Protein AF-A0A2V7FWE1-F1 (afdb_monomer_lite)

Structure (mmCIF, N/CA/C/O backbone):
data_AF-A0A2V7FWE1-F1
#
_entry.id   AF-A0A2V7FWE1-F1
#
loop_
_atom_site.group_PDB
_atom_site.id
_atom_site.type_symbol
_atom_site.label_atom_id
_atom_site.label_alt_id
_atom_site.label_comp_id
_atom_site.label_asym_id
_atom_site.label_entity_id
_atom_site.label_seq_id
_atom_site.pdbx_PDB_ins_code
_atom_site.Cartn_x
_atom_site.Cartn_y
_atom_site.Cartn_z
_atom_site.occupancy
_atom_site.B_iso_or_equiv
_atom_site.auth_seq_id
_atom_site.auth_comp_id
_atom_site.auth_asym_id
_atom_site.auth_atom_id
_atom_site.pdbx_PDB_model_num
ATOM 1 N N . MET A 1 1 ? 24.076 -9.772 -7.404 1.00 32.34 1 MET A N 1
ATOM 2 C CA . MET A 1 1 ? 23.243 -10.839 -7.993 1.00 32.34 1 MET A CA 1
ATOM 3 C C . MET A 1 1 ? 21.827 -10.577 -7.503 1.00 32.34 1 MET A C 1
ATOM 5 O O . MET A 1 1 ? 21.551 -10.809 -6.336 1.00 32.34 1 MET A O 1
ATOM 9 N N . LEU A 1 2 ? 21.019 -9.897 -8.321 1.00 41.19 2 LEU A N 1
ATOM 10 C CA . LEU A 1 2 ? 19.648 -9.503 -7.981 1.00 41.19 2 LEU A CA 1
ATOM 11 C C . LEU A 1 2 ? 18.755 -10.740 -8.104 1.00 41.19 2 LEU A C 1
ATOM 13 O O . LEU A 1 2 ? 18.673 -11.323 -9.184 1.00 41.19 2 LEU A O 1
ATOM 17 N N . LEU A 1 3 ? 18.141 -11.151 -6.996 1.00 45.78 3 LEU A N 1
ATOM 18 C CA . LEU A 1 3 ? 17.068 -12.140 -6.989 1.00 45.78 3 LEU A CA 1
ATOM 19 C C . LEU A 1 3 ? 15.880 -11.529 -7.736 1.00 45.78 3 LEU A C 1
ATOM 21 O O . LEU A 1 3 ? 15.183 -10.666 -7.212 1.00 45.78 3 LEU A O 1
ATOM 25 N N . VAL A 1 4 ? 15.709 -11.930 -8.993 1.00 54.56 4 VAL A N 1
ATOM 26 C CA . VAL A 1 4 ? 14.456 -11.733 -9.718 1.00 54.56 4 VAL A CA 1
ATOM 27 C C . VAL A 1 4 ? 13.466 -12.709 -9.095 1.00 54.56 4 VAL A C 1
ATOM 29 O O . VAL A 1 4 ? 13.637 -13.920 -9.217 1.00 54.56 4 VAL A O 1
ATOM 32 N N . ASP A 1 5 ? 12.491 -12.181 -8.363 1.00 47.34 5 ASP A N 1
ATOM 33 C CA . ASP A 1 5 ? 11.368 -12.961 -7.860 1.00 47.34 5 ASP A CA 1
ATOM 34 C C . ASP A 1 5 ? 10.454 -13.299 -9.048 1.00 47.34 5 ASP A C 1
ATOM 36 O O . ASP A 1 5 ? 9.880 -12.414 -9.682 1.00 47.34 5 ASP A O 1
ATOM 40 N N . PHE A 1 6 ? 10.407 -14.579 -9.421 1.00 54.56 6 PHE A N 1
ATOM 41 C CA . PHE A 1 6 ? 9.603 -15.086 -10.538 1.00 54.56 6 PHE A CA 1
ATOM 42 C C . PHE A 1 6 ? 8.173 -15.457 -10.110 1.00 54.56 6 PHE A C 1
ATOM 44 O O . PHE A 1 6 ? 7.422 -15.995 -10.924 1.00 54.56 6 PHE A O 1
ATOM 51 N N . ALA A 1 7 ? 7.803 -15.229 -8.844 1.00 57.09 7 ALA A N 1
ATOM 52 C CA . ALA A 1 7 ? 6.492 -15.601 -8.321 1.00 57.09 7 ALA A CA 1
ATOM 53 C C . ALA A 1 7 ? 5.362 -14.658 -8.775 1.00 57.09 7 ALA A C 1
ATOM 55 O O . ALA A 1 7 ? 4.215 -15.097 -8.859 1.00 57.09 7 ALA A O 1
ATOM 56 N N . ASP A 1 8 ? 5.675 -13.410 -9.137 1.00 55.25 8 ASP A N 1
ATOM 57 C CA . ASP A 1 8 ? 4.685 -12.467 -9.658 1.00 55.25 8 ASP A CA 1
ATOM 58 C C . ASP A 1 8 ? 4.621 -12.514 -11.193 1.00 55.25 8 ASP A C 1
ATOM 60 O O . ASP A 1 8 ? 5.650 -12.355 -11.864 1.00 55.25 8 ASP A O 1
ATOM 64 N N . PRO A 1 9 ? 3.427 -12.695 -11.796 1.00 65.75 9 PRO A N 1
ATOM 65 C CA . PRO A 1 9 ? 3.295 -12.620 -13.241 1.00 65.75 9 PRO A CA 1
ATOM 66 C C . PRO A 1 9 ? 3.765 -11.235 -13.708 1.00 65.75 9 PRO A C 1
ATOM 68 O O . PRO A 1 9 ? 3.303 -10.216 -13.179 1.00 65.75 9 PRO A O 1
ATOM 71 N N . PRO A 1 10 ? 4.685 -11.163 -14.690 1.00 68.50 10 PRO A N 1
ATOM 72 C CA . PRO A 1 10 ? 5.238 -9.895 -15.125 1.00 68.50 10 PRO A CA 1
ATOM 73 C C . PRO A 1 10 ? 4.099 -9.007 -15.606 1.00 68.50 10 PRO A C 1
ATOM 75 O O . PRO A 1 10 ? 3.319 -9.385 -16.484 1.00 68.50 10 PRO A O 1
ATOM 78 N N . SER A 1 11 ? 3.997 -7.813 -15.020 1.00 75.19 11 SER A N 1
ATOM 79 C CA . SER A 1 11 ? 2.980 -6.854 -15.439 1.00 75.19 11 SER A CA 1
ATOM 80 C C . SER A 1 11 ? 3.078 -6.617 -16.950 1.00 75.19 11 SER A C 1
ATOM 82 O O . SER A 1 11 ? 4.173 -6.568 -17.517 1.00 75.19 11 SER A O 1
ATOM 84 N N . LEU A 1 12 ? 1.939 -6.422 -17.617 1.00 73.00 12 LEU A N 1
ATOM 85 C CA . LEU A 1 12 ? 1.897 -6.133 -19.055 1.00 73.00 12 LEU A CA 1
ATOM 86 C C . LEU A 1 12 ? 2.844 -4.974 -19.434 1.00 73.00 12 LEU A C 1
ATOM 88 O O . LEU A 1 12 ? 3.515 -5.015 -20.463 1.00 73.00 12 LEU A O 1
ATOM 92 N N . ARG A 1 13 ? 2.970 -3.975 -18.549 1.00 71.88 13 ARG A N 1
ATOM 93 C CA . ARG A 1 13 ? 3.938 -2.872 -18.650 1.00 71.88 13 ARG A CA 1
ATOM 94 C C . ARG A 1 13 ? 5.386 -3.365 -18.695 1.00 71.88 13 ARG A C 1
ATOM 96 O O . ARG A 1 13 ? 6.151 -2.890 -19.532 1.00 71.88 13 ARG A O 1
ATOM 103 N N . ALA A 1 14 ? 5.766 -4.280 -17.804 1.00 79.62 14 ALA A N 1
ATOM 104 C CA . ALA A 1 14 ? 7.108 -4.852 -17.761 1.00 79.62 14 ALA A CA 1
ATOM 105 C C . ALA A 1 14 ? 7.419 -5.666 -19.023 1.00 79.62 14 ALA A C 1
ATOM 107 O O . ALA A 1 14 ? 8.536 -5.590 -19.520 1.00 79.62 14 ALA A O 1
ATOM 108 N N . VAL A 1 15 ? 6.432 -6.364 -19.593 1.00 82.81 15 VAL A N 1
ATOM 109 C CA . VAL A 1 15 ? 6.593 -7.110 -20.854 1.00 82.81 15 VAL A CA 1
ATOM 110 C C . VAL A 1 15 ? 6.777 -6.166 -22.045 1.00 82.81 15 VAL A C 1
ATOM 112 O O . VAL A 1 15 ? 7.732 -6.317 -22.806 1.00 82.81 15 VAL A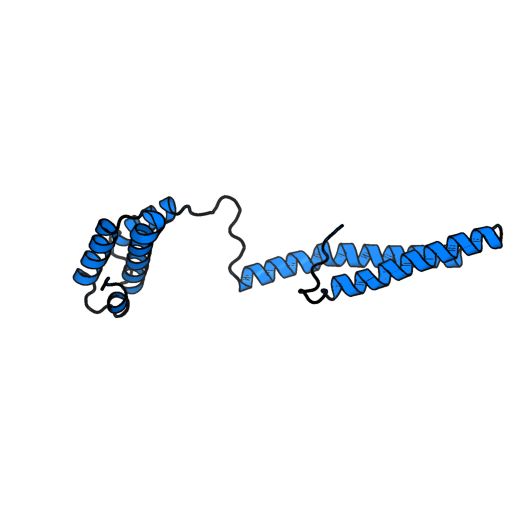 O 1
ATOM 115 N N . ILE A 1 16 ? 5.914 -5.152 -22.187 1.00 80.69 16 ILE A N 1
ATOM 116 C CA . ILE A 1 16 ? 6.003 -4.162 -23.278 1.00 80.69 16 ILE A CA 1
ATOM 117 C C . ILE A 1 16 ? 7.339 -3.412 -23.211 1.00 80.69 16 ILE A C 1
ATOM 119 O O . ILE A 1 16 ? 7.998 -3.223 -24.237 1.00 80.69 16 ILE A O 1
ATOM 123 N N . ARG A 1 17 ? 7.785 -3.045 -22.000 1.00 79.69 17 ARG A N 1
ATOM 124 C CA . ARG A 1 17 ? 9.127 -2.492 -21.805 1.00 79.69 17 ARG A CA 1
ATOM 125 C C . ARG A 1 17 ? 10.226 -3.543 -22.065 1.00 79.69 17 ARG A C 1
ATOM 127 O O . ARG A 1 17 ? 11.205 -3.273 -22.739 1.00 79.69 17 ARG A O 1
ATOM 134 N N . GLY A 1 18 ? 10.096 -4.788 -21.640 1.00 82.00 18 GLY A N 1
ATOM 135 C CA . GLY A 1 18 ? 11.101 -5.808 -21.970 1.00 82.00 18 GLY A CA 1
ATOM 136 C C . GLY A 1 18 ? 11.377 -5.889 -23.481 1.00 82.00 18 GLY A C 1
ATOM 137 O O . GLY A 1 18 ? 12.528 -5.841 -23.916 1.00 82.00 18 GLY A O 1
ATOM 138 N N . ILE A 1 19 ? 10.309 -5.892 -24.282 1.00 86.94 19 ILE A N 1
ATOM 139 C CA . ILE A 1 19 ? 10.381 -6.034 -25.740 1.00 86.94 19 ILE A CA 1
ATOM 140 C C . ILE A 1 19 ? 10.952 -4.784 -26.421 1.00 86.94 19 ILE A C 1
ATOM 142 O O . ILE A 1 19 ? 11.902 -4.906 -27.196 1.00 86.94 19 ILE A O 1
ATOM 146 N N . LEU A 1 20 ? 10.423 -3.581 -26.147 1.00 81.88 20 LEU A N 1
ATOM 147 C CA . LEU A 1 20 ? 10.951 -2.367 -26.791 1.00 81.88 20 LEU A CA 1
ATOM 148 C C . LEU A 1 20 ? 12.409 -2.093 -26.389 1.00 81.88 20 LEU A C 1
ATOM 150 O O . LEU A 1 20 ? 13.187 -1.610 -27.212 1.00 81.88 20 LEU A O 1
ATOM 154 N N . GLY A 1 21 ? 12.790 -2.401 -25.147 1.00 82.19 21 GLY A N 1
ATOM 155 C CA . GLY A 1 21 ? 14.148 -2.189 -24.655 1.00 82.19 21 GLY A CA 1
ATOM 156 C C . GLY A 1 21 ? 15.127 -3.104 -25.379 1.00 82.19 21 GLY A C 1
ATOM 157 O O . GLY A 1 21 ? 16.136 -2.637 -25.906 1.00 82.19 21 GLY A O 1
ATOM 158 N N . ALA A 1 22 ? 14.777 -4.388 -25.503 1.00 86.12 22 ALA A N 1
ATOM 159 C CA . ALA A 1 22 ? 15.555 -5.350 -26.276 1.00 86.12 22 ALA A CA 1
ATOM 160 C C . ALA A 1 22 ? 15.677 -4.936 -27.753 1.00 86.12 22 ALA A C 1
ATOM 162 O O . ALA A 1 22 ? 16.777 -4.939 -28.303 1.00 86.12 22 ALA A O 1
ATOM 163 N N . ALA A 1 23 ? 14.577 -4.508 -28.380 1.00 84.00 23 ALA A N 1
ATOM 164 C CA . ALA A 1 23 ? 14.586 -4.037 -29.764 1.00 84.00 23 ALA A CA 1
ATOM 165 C C . ALA A 1 23 ? 15.487 -2.804 -29.960 1.00 84.00 23 ALA A C 1
ATOM 167 O O . ALA A 1 23 ? 16.255 -2.748 -30.918 1.00 84.00 23 ALA A O 1
ATOM 168 N N . THR A 1 24 ? 15.450 -1.847 -29.029 1.00 82.75 24 THR A N 1
ATOM 169 C CA . THR A 1 24 ? 16.302 -0.646 -29.057 1.00 82.75 24 THR A CA 1
ATOM 170 C C . THR A 1 24 ? 17.786 -1.022 -28.976 1.00 82.75 24 THR A C 1
ATOM 172 O O . THR A 1 24 ? 18.589 -0.537 -29.770 1.00 82.75 24 THR A O 1
ATOM 175 N N . VAL A 1 25 ? 18.156 -1.946 -28.081 1.00 86.69 25 VAL A N 1
ATOM 176 C CA . VAL A 1 25 ? 19.540 -2.437 -27.951 1.00 86.69 25 VAL A CA 1
ATOM 177 C C . VAL A 1 25 ? 20.009 -3.137 -29.228 1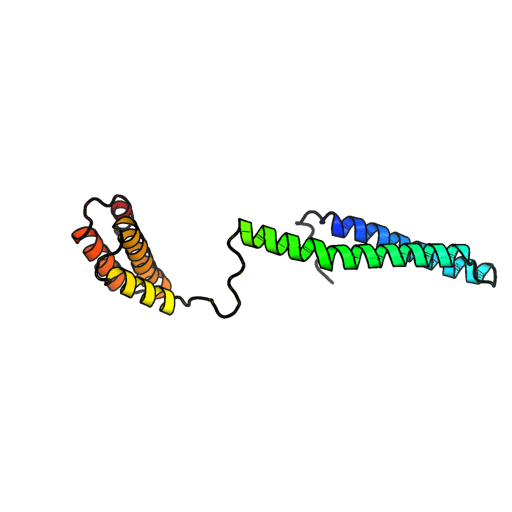.00 86.69 25 VAL A C 1
ATOM 179 O O . VAL A 1 25 ? 21.106 -2.857 -29.711 1.00 86.69 25 VAL A O 1
ATOM 182 N N . LEU A 1 26 ? 19.175 -4.006 -29.806 1.00 88.56 26 LEU A N 1
ATOM 183 C CA . LEU A 1 26 ? 19.502 -4.728 -31.039 1.00 88.56 26 LEU A CA 1
ATOM 184 C C . LEU A 1 26 ? 19.711 -3.780 -32.224 1.00 88.56 26 LEU A C 1
ATOM 186 O O . LEU A 1 26 ? 20.680 -3.931 -32.967 1.00 88.56 26 LEU A O 1
ATOM 190 N N . VAL A 1 27 ? 18.848 -2.774 -32.377 1.00 84.44 27 VAL A N 1
ATOM 191 C CA . VAL A 1 27 ? 18.990 -1.761 -33.433 1.00 84.44 27 VAL A CA 1
ATOM 192 C C . VAL A 1 27 ? 20.242 -0.907 -33.219 1.00 84.44 27 VAL A C 1
ATOM 194 O O . VAL A 1 27 ? 20.915 -0.564 -34.188 1.00 84.44 27 VAL A O 1
ATOM 197 N N . GLY A 1 28 ? 20.615 -0.609 -31.973 1.00 81.19 28 GLY A N 1
ATOM 198 C CA . GLY A 1 28 ? 21.862 0.107 -31.668 1.00 81.19 28 GLY A CA 1
ATOM 199 C C . GLY A 1 28 ? 23.102 -0.679 -32.009 1.00 81.19 28 GLY A C 1
ATOM 200 O O . GLY A 1 28 ? 24.025 -0.142 -32.617 1.00 81.19 28 GLY A O 1
ATOM 201 N N . LEU A 1 29 ? 23.091 -1.964 -31.677 1.00 87.62 29 LEU A N 1
ATOM 202 C CA . LEU A 1 29 ? 24.172 -2.863 -32.032 1.00 87.62 29 LEU A CA 1
ATOM 203 C C . LEU A 1 29 ? 24.319 -2.969 -33.557 1.00 87.62 29 LEU A C 1
ATOM 205 O O . LEU A 1 29 ? 25.428 -2.847 -34.072 1.00 87.62 29 LEU A O 1
ATOM 209 N N . ALA A 1 30 ? 23.205 -3.113 -34.281 1.00 83.38 30 ALA A N 1
ATOM 210 C CA . ALA A 1 30 ? 23.202 -3.138 -35.741 1.00 83.38 30 ALA A CA 1
ATOM 211 C C . ALA A 1 30 ? 23.728 -1.827 -36.346 1.00 83.38 30 ALA A C 1
ATOM 213 O O . ALA A 1 30 ? 24.558 -1.867 -37.249 1.00 83.38 30 ALA A O 1
ATOM 214 N N . LEU A 1 31 ? 23.312 -0.671 -35.817 1.00 84.62 31 LEU A N 1
ATOM 215 C CA . LEU A 1 31 ? 23.801 0.638 -36.257 1.00 84.62 31 LEU A CA 1
ATOM 216 C C . LEU A 1 31 ? 25.324 0.753 -36.112 1.00 84.62 31 LEU A C 1
ATOM 218 O O . LEU A 1 31 ? 25.983 1.225 -37.037 1.00 84.62 31 LEU A O 1
ATOM 222 N N . VAL A 1 32 ? 25.889 0.310 -34.984 1.00 85.44 32 VAL A N 1
ATOM 223 C CA . VAL A 1 32 ? 27.342 0.342 -34.749 1.00 85.44 32 VAL A CA 1
ATOM 224 C C . VAL A 1 32 ? 28.074 -0.567 -35.734 1.00 85.44 32 VAL A C 1
ATOM 226 O O . VAL A 1 32 ? 29.025 -0.123 -36.373 1.00 85.44 32 VAL A O 1
ATOM 229 N N . ILE A 1 33 ? 27.614 -1.811 -35.899 1.00 89.06 33 ILE A N 1
ATOM 230 C CA . ILE A 1 33 ? 28.243 -2.791 -36.797 1.00 89.06 33 ILE A CA 1
ATOM 231 C C . ILE A 1 33 ? 28.223 -2.293 -38.247 1.00 89.06 33 ILE A C 1
ATOM 233 O O . ILE A 1 33 ? 29.267 -2.257 -38.894 1.00 89.06 33 ILE A O 1
ATOM 237 N N . VAL A 1 34 ? 27.060 -1.850 -38.735 1.00 81.31 34 VAL A N 1
ATOM 238 C CA . VAL A 1 34 ? 26.894 -1.360 -40.112 1.00 81.31 34 VAL A CA 1
ATOM 239 C C . VAL A 1 34 ? 27.701 -0.084 -40.350 1.00 81.31 34 VAL A C 1
ATOM 241 O O . VAL A 1 34 ? 28.286 0.072 -41.416 1.00 81.31 34 VAL A O 1
ATOM 244 N N . SER A 1 35 ? 27.801 0.810 -39.361 1.00 77.88 35 SER A N 1
ATOM 245 C CA . SER A 1 35 ? 28.588 2.043 -39.513 1.00 77.88 35 SER A CA 1
ATOM 246 C C . SER A 1 35 ? 30.093 1.776 -39.601 1.00 77.88 35 SER A C 1
ATOM 248 O O . SER A 1 35 ? 30.799 2.492 -40.309 1.00 77.88 35 SER A O 1
ATOM 250 N N . ILE A 1 36 ? 30.590 0.755 -38.891 1.00 85.38 36 ILE A N 1
ATOM 251 C CA . ILE A 1 36 ? 31.996 0.333 -38.959 1.00 85.38 36 ILE A CA 1
ATOM 252 C C . ILE A 1 36 ? 32.290 -0.325 -40.313 1.00 85.38 36 ILE A C 1
ATOM 254 O O . ILE A 1 36 ? 33.305 -0.005 -40.925 1.00 85.38 36 ILE A O 1
ATOM 258 N N . ASP A 1 37 ? 31.402 -1.203 -40.785 1.00 86.38 37 ASP A N 1
ATOM 259 C CA . ASP A 1 37 ? 31.562 -1.926 -42.055 1.00 86.38 37 ASP A CA 1
ATOM 260 C C . ASP A 1 37 ? 31.462 -0.995 -43.275 1.00 86.38 37 ASP A C 1
ATOM 262 O O . ASP A 1 37 ? 32.296 -1.026 -44.177 1.00 86.38 37 ASP A O 1
ATOM 266 N N . ALA A 1 38 ? 30.477 -0.095 -43.277 1.00 80.81 38 ALA A N 1
ATOM 267 C CA . ALA A 1 38 ? 30.209 0.798 -44.399 1.00 80.81 38 ALA A CA 1
ATOM 268 C C . ALA A 1 38 ? 31.060 2.084 -44.389 1.00 80.81 38 ALA A C 1
ATOM 270 O O . ALA A 1 38 ? 31.043 2.842 -45.363 1.00 80.81 38 ALA A O 1
ATOM 271 N N . GLY A 1 39 ? 31.759 2.385 -43.287 1.00 81.56 39 GLY A N 1
ATOM 272 C CA . GLY A 1 39 ? 32.568 3.600 -43.118 1.00 81.56 39 GLY A CA 1
ATOM 273 C C . GLY A 1 39 ? 31.769 4.911 -43.079 1.00 81.56 39 GLY A C 1
ATOM 274 O O . GLY A 1 39 ? 32.351 5.994 -43.118 1.00 81.56 39 GLY A O 1
ATOM 275 N N . HIS A 1 40 ? 30.439 4.835 -43.015 1.00 77.38 40 HIS A N 1
ATOM 276 C CA . HIS A 1 40 ? 29.537 5.978 -42.917 1.00 77.38 40 HIS A CA 1
ATOM 277 C C . HIS A 1 40 ? 28.290 5.607 -42.111 1.00 77.38 40 HIS A C 1
ATOM 279 O O . HIS A 1 40 ? 27.947 4.437 -41.961 1.00 77.38 40 HIS A O 1
ATOM 285 N N . VAL A 1 41 ? 27.604 6.618 -41.582 1.00 81.50 41 VAL A N 1
ATOM 286 C CA . VAL A 1 41 ? 26.421 6.416 -40.740 1.00 81.50 41 VAL A CA 1
ATOM 287 C C . VAL A 1 41 ? 25.170 6.302 -41.606 1.00 81.50 41 VAL A C 1
ATOM 289 O O . VAL A 1 41 ? 24.801 7.245 -42.311 1.00 81.50 41 VAL A O 1
ATOM 292 N N . GLU A 1 42 ? 24.466 5.175 -41.505 1.00 82.44 42 GLU A N 1
ATOM 293 C CA . GLU A 1 42 ? 23.156 5.017 -42.134 1.00 82.44 42 GLU A CA 1
ATOM 294 C C . GLU A 1 42 ? 22.068 5.773 -41.361 1.00 82.44 42 GLU A C 1
ATOM 296 O O . GLU A 1 42 ? 21.555 5.329 -40.330 1.00 82.44 42 GLU A O 1
ATOM 301 N N . TRP A 1 43 ? 21.622 6.896 -41.922 1.00 84.69 43 TRP A N 1
ATOM 302 C CA . TRP A 1 43 ? 20.555 7.719 -41.342 1.00 84.69 43 TRP A CA 1
ATOM 303 C C . TRP A 1 43 ? 19.227 6.985 -41.124 1.00 84.69 43 TRP A C 1
ATOM 305 O O . TRP A 1 43 ? 18.465 7.354 -40.233 1.00 84.69 43 TRP A O 1
ATOM 315 N N . ARG A 1 44 ? 18.947 5.924 -41.890 1.00 84.94 44 ARG A N 1
ATOM 316 C CA . ARG A 1 44 ? 17.745 5.092 -41.709 1.00 84.94 44 ARG A CA 1
ATOM 317 C C . ARG A 1 44 ? 17.772 4.346 -40.376 1.00 84.94 44 ARG A C 1
ATOM 319 O O . ARG A 1 44 ? 16.762 4.320 -39.677 1.00 84.94 44 ARG A O 1
ATOM 326 N N . LEU A 1 45 ? 18.923 3.784 -40.010 1.00 76.06 45 LEU A N 1
ATOM 327 C CA . LEU A 1 45 ? 19.117 3.092 -38.736 1.00 76.06 45 LEU A CA 1
ATOM 328 C C . LEU A 1 45 ? 19.129 4.079 -37.565 1.00 76.06 45 LEU A C 1
ATOM 330 O O . LEU A 1 45 ? 18.565 3.785 -36.514 1.00 76.06 45 LEU A O 1
ATOM 334 N N . VAL A 1 46 ? 19.676 5.282 -37.767 1.00 82.19 46 VAL A N 1
ATOM 335 C CA . VAL A 1 46 ? 19.595 6.370 -36.779 1.00 82.19 46 VAL A CA 1
ATOM 336 C C . VAL A 1 46 ? 18.140 6.784 -36.535 1.00 82.19 46 VAL A C 1
ATOM 338 O O . VAL A 1 46 ? 17.709 6.866 -35.388 1.00 82.19 46 VAL A O 1
ATOM 341 N N . ALA A 1 47 ? 17.355 6.996 -37.593 1.00 89.19 47 ALA A N 1
ATOM 342 C CA . ALA A 1 47 ? 15.941 7.353 -37.476 1.00 89.19 47 ALA A CA 1
ATOM 343 C C . ALA A 1 47 ? 15.117 6.244 -36.803 1.00 89.19 47 ALA A C 1
ATOM 345 O O . ALA A 1 47 ? 14.261 6.527 -35.961 1.00 89.19 47 ALA A O 1
ATOM 346 N N . LEU A 1 48 ? 15.398 4.981 -37.137 1.00 82.69 48 LEU A N 1
ATOM 347 C CA . LEU A 1 48 ? 14.774 3.822 -36.506 1.00 82.69 48 LEU A CA 1
ATOM 348 C C . LEU A 1 48 ? 15.096 3.770 -35.007 1.00 82.69 48 LEU A C 1
ATOM 350 O O . LEU A 1 48 ? 14.181 3.664 -34.192 1.00 82.69 48 LEU A O 1
ATOM 354 N N . MET A 1 49 ? 16.372 3.918 -34.645 1.00 84.75 49 MET A N 1
ATOM 355 C CA . MET A 1 49 ? 16.821 3.982 -33.256 1.00 84.75 49 MET A CA 1
ATOM 356 C C . MET A 1 49 ? 16.120 5.107 -32.487 1.00 84.75 49 MET A C 1
ATOM 358 O O . MET A 1 49 ? 15.565 4.871 -31.417 1.00 84.75 49 MET A O 1
ATOM 362 N N . LEU A 1 50 ? 16.099 6.322 -33.041 1.00 87.88 50 LEU A N 1
ATOM 363 C CA . LEU A 1 50 ? 15.460 7.474 -32.402 1.00 87.88 50 LEU A CA 1
ATOM 364 C C . LEU A 1 50 ? 13.948 7.281 -32.237 1.00 87.88 50 LEU A C 1
ATOM 366 O O . LEU A 1 50 ? 13.388 7.697 -31.226 1.00 87.88 50 LEU A O 1
ATOM 370 N N . SER A 1 51 ? 13.290 6.614 -33.185 1.00 88.06 51 SER A N 1
ATOM 371 C CA . SER A 1 51 ? 11.858 6.304 -33.098 1.00 88.06 51 SER A CA 1
ATOM 372 C C . SER A 1 51 ? 11.564 5.284 -31.997 1.00 88.06 51 SER A C 1
ATOM 374 O O . SER A 1 51 ? 10.643 5.479 -31.205 1.00 88.06 51 SER A O 1
ATOM 376 N N . LEU A 1 52 ? 12.373 4.224 -31.906 1.00 83.38 52 LEU A N 1
ATOM 377 C CA . LEU A 1 52 ? 12.299 3.222 -30.838 1.00 83.38 52 LEU A CA 1
ATOM 378 C C . LEU A 1 52 ? 12.565 3.844 -29.465 1.00 83.38 52 LEU A C 1
ATOM 380 O O . LEU A 1 52 ? 11.805 3.614 -28.525 1.00 83.38 52 LEU A O 1
ATOM 384 N N . TRP A 1 53 ? 13.584 4.697 -29.373 1.00 82.50 53 TRP A N 1
ATOM 385 C CA . TRP A 1 53 ? 13.911 5.450 -28.167 1.00 82.50 53 TRP A CA 1
ATOM 386 C C . TRP A 1 53 ? 12.796 6.422 -27.753 1.00 82.50 53 TRP A C 1
ATOM 388 O O . TRP A 1 53 ? 12.453 6.532 -26.572 1.00 82.50 53 TRP A O 1
ATOM 398 N N . GLY A 1 54 ? 12.200 7.122 -28.720 1.00 88.06 54 GLY A N 1
ATOM 399 C CA . GLY A 1 54 ? 11.072 8.021 -28.492 1.00 88.06 54 GLY A CA 1
ATOM 400 C C . GLY A 1 54 ? 9.846 7.268 -27.987 1.00 88.06 54 GLY A C 1
ATOM 401 O O . GLY A 1 54 ? 9.273 7.649 -26.968 1.00 88.06 54 GLY A O 1
ATOM 402 N N . ALA A 1 55 ? 9.490 6.156 -28.635 1.00 83.62 55 ALA A N 1
ATOM 403 C CA . ALA A 1 55 ? 8.392 5.295 -28.205 1.00 83.62 55 ALA A CA 1
ATOM 404 C C . ALA A 1 55 ? 8.636 4.740 -26.792 1.00 83.62 55 ALA A C 1
ATOM 406 O O . ALA A 1 55 ? 7.761 4.834 -25.933 1.00 83.62 55 ALA A O 1
ATOM 407 N N . TRP A 1 56 ? 9.846 4.244 -26.520 1.00 79.38 56 TRP A N 1
ATOM 408 C CA . TRP A 1 56 ? 10.263 3.782 -25.196 1.00 79.38 56 TRP A CA 1
ATOM 409 C C . TRP A 1 56 ? 10.034 4.826 -24.102 1.00 79.38 56 TRP A C 1
ATOM 411 O O . TRP A 1 56 ? 9.415 4.546 -23.071 1.00 79.38 56 TRP A O 1
ATOM 421 N N . SER A 1 57 ? 10.527 6.039 -24.347 1.00 83.12 57 SER A N 1
ATOM 422 C CA . SER A 1 57 ? 10.471 7.146 -23.395 1.00 83.12 57 SER A CA 1
ATOM 423 C C . SER A 1 57 ? 9.039 7.650 -23.208 1.00 83.12 57 SER A C 1
ATOM 425 O O . SER A 1 57 ? 8.614 7.884 -22.079 1.00 83.12 57 SER A O 1
ATOM 427 N N . PHE A 1 58 ? 8.269 7.746 -24.297 1.00 83.19 58 PHE A N 1
ATOM 428 C CA . PHE A 1 58 ? 6.871 8.172 -24.286 1.00 83.19 58 PHE A CA 1
ATOM 429 C C . PHE A 1 58 ? 5.986 7.220 -23.481 1.00 83.19 58 PHE A C 1
ATOM 431 O O . PHE A 1 58 ? 5.295 7.658 -22.564 1.00 83.19 58 PHE A O 1
ATOM 438 N N . PHE A 1 59 ? 6.039 5.914 -23.762 1.00 76.62 59 PHE A N 1
ATOM 439 C CA . PHE A 1 59 ? 5.290 4.925 -22.982 1.00 76.62 59 PHE A CA 1
ATOM 440 C C . PHE A 1 59 ? 5.740 4.905 -21.521 1.00 76.62 59 PHE A C 1
ATOM 442 O O . PHE A 1 59 ? 4.938 4.636 -20.627 1.00 76.62 59 PHE A O 1
ATOM 449 N N . GLY A 1 60 ? 7.010 5.223 -21.265 1.00 74.75 60 GLY A N 1
ATOM 450 C CA . GLY A 1 60 ? 7.513 5.369 -19.916 1.00 74.75 60 GLY A CA 1
ATOM 451 C C . GLY A 1 60 ? 6.860 6.497 -19.137 1.00 74.75 60 GLY A C 1
ATOM 452 O O . GLY A 1 60 ? 6.241 6.245 -18.103 1.00 74.75 60 GLY A O 1
ATOM 453 N N . ALA A 1 61 ? 6.951 7.702 -19.686 1.00 76.81 61 ALA A N 1
ATOM 454 C CA . ALA A 1 61 ? 6.386 8.902 -19.095 1.00 76.81 61 ALA A CA 1
ATOM 455 C C . ALA A 1 61 ? 4.854 8.833 -18.992 1.00 76.81 61 ALA A C 1
ATOM 457 O O . ALA A 1 61 ? 4.289 9.22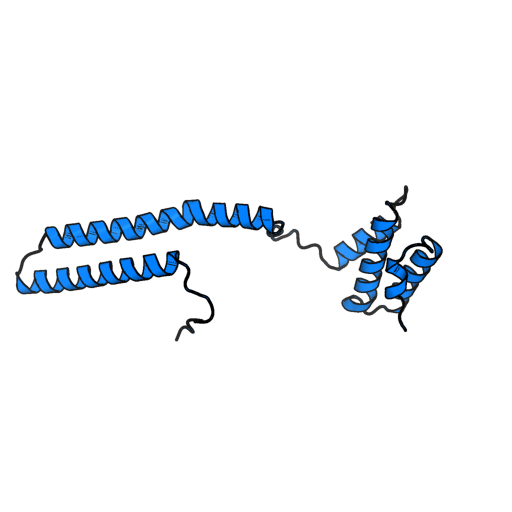9 -17.978 1.00 76.81 61 ALA A O 1
ATOM 458 N N . LEU A 1 62 ? 4.171 8.287 -20.004 1.00 77.31 62 LEU A N 1
ATOM 459 C CA . LEU A 1 62 ? 2.711 8.163 -20.022 1.00 77.31 62 LEU A CA 1
ATOM 460 C C . LEU A 1 62 ? 2.196 7.283 -18.874 1.00 77.31 62 LEU A C 1
ATOM 462 O O . LEU A 1 62 ? 1.228 7.633 -18.200 1.00 77.31 62 LEU A O 1
ATOM 466 N N . LEU A 1 63 ? 2.838 6.137 -18.638 1.00 68.31 63 LEU A N 1
ATOM 467 C CA . LEU A 1 63 ? 2.398 5.192 -17.611 1.00 68.31 63 LEU A CA 1
ATOM 468 C C . LEU A 1 63 ? 2.686 5.702 -16.192 1.00 68.31 63 LEU A C 1
ATOM 470 O O . LEU A 1 63 ? 1.849 5.521 -15.312 1.00 68.31 63 LEU A O 1
ATOM 474 N N . GLU A 1 64 ? 3.821 6.369 -15.982 1.00 71.06 64 GLU A N 1
ATOM 475 C CA . GLU A 1 64 ? 4.148 7.038 -14.711 1.00 71.06 64 GLU A CA 1
ATOM 476 C C . GLU A 1 64 ? 3.231 8.236 -14.441 1.00 71.06 64 GLU A C 1
ATOM 478 O O . GLU A 1 64 ? 2.735 8.407 -13.331 1.00 71.06 64 GLU A O 1
ATOM 483 N N . SER A 1 65 ? 2.942 9.043 -15.463 1.00 72.88 65 SER A N 1
ATOM 484 C CA . SER A 1 65 ? 2.161 10.270 -15.299 1.00 72.88 65 SER A CA 1
ATOM 485 C C . SER A 1 65 ? 0.654 10.044 -15.199 1.00 72.88 65 SER A C 1
ATOM 487 O O . SER A 1 65 ? -0.027 10.886 -14.620 1.00 72.88 65 SER A O 1
ATOM 489 N N . VAL A 1 66 ? 0.108 8.988 -15.808 1.00 69.50 66 VAL A N 1
ATOM 490 C CA . VAL A 1 66 ? -1.351 8.816 -15.943 1.00 69.50 66 VAL A CA 1
ATOM 491 C C . VAL A 1 66 ? -1.838 7.567 -15.223 1.00 69.50 66 VAL A C 1
ATOM 493 O O . VAL A 1 66 ? -2.760 7.638 -14.414 1.00 69.50 66 VAL A O 1
ATOM 496 N N . VAL A 1 67 ? -1.219 6.416 -15.487 1.00 68.44 67 VAL A N 1
ATOM 497 C CA . VAL A 1 67 ? -1.722 5.125 -14.993 1.00 68.44 67 VAL A CA 1
ATOM 498 C C . VAL A 1 67 ? -1.407 4.923 -13.519 1.00 68.44 67 VAL A C 1
ATOM 500 O O . VAL A 1 67 ? -2.245 4.420 -12.780 1.00 68.44 67 VAL A O 1
ATOM 503 N N . GLU A 1 68 ? -0.234 5.344 -13.065 1.00 67.81 68 GLU A N 1
ATOM 504 C CA . GLU A 1 68 ? 0.149 5.232 -11.661 1.00 67.81 68 GLU A CA 1
ATOM 505 C C . GLU A 1 68 ? -0.708 6.094 -10.710 1.00 67.81 68 GLU A C 1
ATOM 507 O O . GLU A 1 68 ? -1.184 5.556 -9.706 1.00 67.81 68 GLU A O 1
ATOM 512 N N . PRO A 1 69 ? -0.994 7.381 -11.001 1.00 67.56 69 PRO A N 1
ATOM 513 C CA . PRO A 1 69 ? -1.910 8.161 -10.173 1.00 67.56 69 PRO A CA 1
ATOM 514 C C . PRO A 1 69 ? -3.355 7.657 -10.251 1.00 67.56 69 PRO A C 1
ATOM 516 O O . PRO A 1 69 ? -4.027 7.635 -9.224 1.00 67.56 69 PRO A O 1
ATOM 519 N N . LEU A 1 70 ? -3.831 7.184 -11.410 1.00 69.19 70 LEU A N 1
ATOM 520 C CA . LEU A 1 70 ? -5.158 6.560 -11.519 1.00 69.19 70 LEU A CA 1
ATOM 521 C C . LEU A 1 70 ? -5.246 5.245 -10.738 1.00 69.19 70 LEU A C 1
ATOM 523 O O . LEU A 1 70 ? -6.237 5.009 -10.054 1.00 69.19 70 LEU A O 1
ATOM 527 N N . GLY A 1 71 ? -4.206 4.415 -10.796 1.00 63.28 71 GLY A N 1
ATOM 528 C CA . GLY A 1 71 ? -4.106 3.176 -10.028 1.00 63.28 71 GLY A CA 1
ATOM 529 C C . GLY A 1 71 ? -4.064 3.438 -8.526 1.00 63.28 71 GLY A C 1
ATOM 530 O O . GLY A 1 71 ? -4.751 2.756 -7.773 1.00 63.28 71 GLY A O 1
ATOM 531 N N . ARG A 1 72 ? -3.343 4.478 -8.089 1.00 68.25 72 ARG A N 1
ATOM 532 C CA . ARG A 1 72 ? -3.364 4.934 -6.694 1.00 68.25 72 ARG A CA 1
ATOM 533 C C . ARG A 1 72 ? -4.726 5.487 -6.285 1.00 68.25 72 ARG A C 1
ATOM 535 O O . ARG A 1 72 ? -5.182 5.175 -5.197 1.00 68.25 72 ARG A O 1
ATOM 542 N N . LEU A 1 73 ? -5.398 6.262 -7.133 1.00 68.94 73 LEU A N 1
ATOM 543 C CA . LEU A 1 73 ? -6.731 6.801 -6.839 1.00 68.94 73 LEU A CA 1
ATOM 544 C C . LEU A 1 73 ? -7.789 5.698 -6.733 1.00 68.94 73 LEU A C 1
ATOM 546 O O . LEU A 1 73 ? -8.546 5.674 -5.767 1.00 68.94 73 LEU A O 1
ATOM 550 N N . LEU A 1 74 ? -7.819 4.771 -7.692 1.00 69.19 74 LEU A N 1
ATOM 551 C CA . LEU A 1 74 ? -8.737 3.630 -7.689 1.00 69.19 74 LEU A CA 1
ATOM 552 C C . LEU A 1 74 ? -8.418 2.662 -6.550 1.00 69.19 74 LEU A C 1
ATOM 554 O O . LEU A 1 74 ? -9.331 2.222 -5.858 1.00 69.19 74 LEU A O 1
ATOM 558 N N . GLY A 1 75 ? -7.134 2.382 -6.314 1.00 65.31 75 GLY A N 1
ATOM 559 C CA . GLY A 1 75 ? -6.672 1.593 -5.176 1.00 65.31 75 GLY A CA 1
ATOM 560 C C . GLY A 1 75 ? -7.122 2.218 -3.860 1.00 65.31 75 GLY A C 1
ATOM 561 O O . GLY A 1 75 ? -7.824 1.577 -3.092 1.00 65.31 75 GLY A O 1
ATOM 562 N N . ASN A 1 76 ? -6.849 3.506 -3.652 1.00 67.88 76 ASN A N 1
ATOM 563 C CA . ASN A 1 76 ? -7.255 4.222 -2.446 1.00 67.88 76 ASN A CA 1
ATOM 564 C C . ASN A 1 76 ? -8.781 4.279 -2.269 1.00 67.88 76 ASN A C 1
ATOM 566 O O . ASN A 1 76 ? -9.268 4.172 -1.149 1.00 67.88 76 ASN A O 1
ATOM 570 N N . ALA A 1 77 ? -9.547 4.408 -3.352 1.00 69.25 77 ALA A N 1
ATOM 571 C CA . ALA A 1 77 ? -11.005 4.396 -3.286 1.00 69.25 77 ALA A CA 1
ATOM 572 C C . ALA A 1 77 ? -11.576 3.007 -2.939 1.00 69.25 77 ALA A C 1
ATOM 574 O O . ALA A 1 77 ? -12.597 2.921 -2.262 1.00 69.25 77 ALA A O 1
ATOM 575 N N . LEU A 1 78 ? -10.925 1.927 -3.385 1.00 67.94 78 LEU A N 1
ATOM 576 C CA . LEU A 1 78 ? -11.376 0.547 -3.174 1.00 67.94 78 LEU A CA 1
ATOM 577 C C . LEU A 1 78 ? -10.883 -0.058 -1.853 1.00 67.94 78 LEU A C 1
ATOM 579 O O . LEU A 1 78 ? -11.580 -0.885 -1.273 1.00 67.94 78 LEU A O 1
ATOM 583 N N . THR A 1 79 ? -9.704 0.339 -1.368 1.00 68.06 79 THR A N 1
ATOM 584 C CA . THR A 1 79 ? -9.076 -0.222 -0.158 1.00 68.06 79 THR A CA 1
ATOM 585 C C . THR A 1 79 ? -9.007 0.756 1.015 1.00 68.06 79 THR A C 1
ATOM 587 O O . THR A 1 79 ? -8.379 0.447 2.022 1.00 68.06 79 THR A O 1
ATOM 590 N N . GLY A 1 80 ? -9.639 1.930 0.910 1.00 59.62 80 GLY A N 1
ATOM 591 C CA . GLY A 1 80 ? -9.705 2.919 1.996 1.00 59.62 80 GLY A CA 1
ATOM 592 C C . GLY A 1 80 ? -8.509 3.874 2.099 1.00 59.62 80 GLY A C 1
ATOM 593 O O . GLY A 1 80 ? -8.464 4.679 3.022 1.00 59.62 80 GLY A O 1
ATOM 594 N N . GLY A 1 81 ? -7.586 3.843 1.135 1.00 56.19 81 GLY A N 1
ATOM 595 C CA . GLY A 1 81 ? -6.444 4.753 1.057 1.00 56.19 81 GLY A CA 1
ATOM 596 C C . GLY A 1 81 ? -5.303 4.405 2.009 1.00 56.19 81 GLY A C 1
ATOM 597 O O . GLY A 1 81 ? -5.500 3.834 3.077 1.00 56.19 81 GLY A O 1
ATOM 598 N N . VAL A 1 82 ? -4.078 4.755 1.614 1.00 56.00 82 VAL A N 1
ATOM 599 C CA . VAL A 1 82 ? -2.932 4.734 2.530 1.00 56.00 82 VAL A CA 1
ATOM 600 C C . VAL A 1 82 ? -3.114 5.893 3.511 1.00 56.00 82 VAL A C 1
ATOM 602 O O . VAL A 1 82 ? -3.226 7.045 3.083 1.00 56.00 82 VAL A O 1
ATOM 605 N N . MET A 1 83 ? -3.184 5.596 4.811 1.00 46.19 83 MET A N 1
ATOM 606 C CA . MET A 1 83 ? -3.228 6.626 5.851 1.00 46.19 83 MET A CA 1
ATOM 607 C C . MET A 1 83 ? -1.984 7.522 5.691 1.00 46.19 83 MET A C 1
ATOM 609 O O . MET A 1 83 ? -0.893 6.973 5.541 1.00 46.19 83 MET A O 1
ATOM 613 N N . PRO A 1 84 ? -2.103 8.865 5.683 1.00 50.44 84 PRO A N 1
ATOM 614 C CA . PRO A 1 84 ? -0.948 9.745 5.527 1.00 50.44 84 PRO A CA 1
ATOM 615 C C . PRO A 1 84 ? 0.116 9.421 6.580 1.00 50.44 84 PRO A C 1
ATOM 617 O O . PRO A 1 84 ? -0.224 9.309 7.761 1.00 50.44 84 PRO A O 1
ATOM 620 N N . ASP A 1 85 ? 1.382 9.297 6.177 1.00 47.56 85 ASP A N 1
ATOM 621 C CA . ASP A 1 85 ? 2.493 9.111 7.115 1.00 47.56 85 ASP A CA 1
ATOM 622 C C . ASP A 1 85 ? 2.484 10.262 8.136 1.00 47.56 85 ASP A C 1
ATOM 624 O O . ASP A 1 85 ? 2.592 11.436 7.780 1.00 47.56 85 ASP A O 1
ATOM 628 N N . GLY A 1 86 ? 2.259 9.919 9.408 1.00 49.34 86 GLY A N 1
ATOM 629 C CA . GLY A 1 86 ? 1.995 10.863 10.505 1.00 49.34 86 GLY A CA 1
ATOM 630 C C . GLY A 1 86 ? 0.585 10.776 11.108 1.00 49.34 86 GLY A C 1
ATOM 631 O O . GLY A 1 86 ? 0.346 11.351 12.163 1.00 49.34 86 GLY A O 1
ATOM 632 N N . SER A 1 87 ? -0.327 10.023 10.487 1.00 54.09 87 SER A N 1
ATOM 633 C CA . SER A 1 87 ? -1.678 9.720 11.002 1.00 54.09 87 SER A CA 1
ATOM 634 C C . SER A 1 87 ? -1.793 8.299 11.563 1.00 54.09 87 SER A C 1
ATOM 636 O O . SER A 1 87 ? -2.901 7.786 11.724 1.00 54.09 87 SER A O 1
ATOM 638 N N . ALA A 1 88 ? -0.662 7.629 11.805 1.00 56.34 88 ALA A N 1
ATOM 639 C CA . ALA A 1 88 ? -0.648 6.328 12.454 1.00 56.34 88 ALA A CA 1
ATOM 640 C C . ALA A 1 88 ? -1.109 6.519 13.903 1.00 56.34 88 ALA A C 1
ATOM 642 O O . ALA A 1 88 ? -0.331 6.935 14.757 1.00 56.34 88 ALA A O 1
ATOM 643 N N . ILE A 1 89 ? -2.396 6.269 14.144 1.00 64.69 89 ILE A N 1
ATOM 644 C CA . ILE A 1 89 ? -2.973 6.202 15.485 1.00 64.69 89 ILE A CA 1
ATOM 645 C C . ILE A 1 89 ? -2.157 5.155 16.239 1.00 64.69 89 ILE A C 1
ATOM 647 O O . ILE A 1 89 ? -2.121 3.988 15.840 1.00 64.69 89 ILE A O 1
ATOM 651 N N . THR A 1 90 ? -1.439 5.580 17.276 1.00 83.19 90 THR A N 1
ATOM 652 C CA . THR A 1 90 ? -0.701 4.637 18.113 1.00 83.19 90 THR A CA 1
ATOM 653 C C . THR A 1 90 ? -1.695 3.772 18.890 1.00 83.19 90 THR A C 1
ATOM 655 O O . THR A 1 90 ? -2.851 4.150 19.078 1.00 83.19 90 THR A O 1
ATOM 658 N N . ILE A 1 91 ? -1.266 2.602 19.370 1.00 83.00 91 ILE A N 1
ATOM 659 C CA . ILE A 1 91 ? -2.124 1.755 20.216 1.00 83.00 91 ILE A CA 1
ATOM 660 C C . ILE A 1 91 ? -2.593 2.519 21.468 1.00 83.00 91 ILE A C 1
ATOM 662 O O . ILE A 1 91 ? -3.718 2.318 21.930 1.00 83.00 91 ILE A O 1
ATOM 666 N N . ASP A 1 92 ? -1.781 3.446 21.977 1.00 83.75 92 ASP A N 1
ATOM 667 C CA . ASP A 1 92 ? -2.137 4.302 23.110 1.00 83.75 92 ASP A CA 1
ATOM 668 C C . ASP A 1 92 ? -3.215 5.331 22.732 1.00 83.75 92 ASP A C 1
ATOM 670 O O . ASP A 1 92 ? -4.186 5.507 23.473 1.00 83.75 92 ASP A O 1
ATOM 674 N N . ASP A 1 93 ? -3.113 5.943 21.546 1.00 85.88 93 ASP A N 1
ATOM 675 C CA . ASP A 1 93 ? -4.142 6.850 21.019 1.00 85.88 93 ASP A CA 1
ATOM 676 C C . ASP A 1 93 ? -5.467 6.114 20.760 1.00 85.88 93 ASP A C 1
ATOM 678 O O . ASP A 1 93 ? -6.541 6.630 21.084 1.00 85.88 93 ASP A O 1
ATOM 682 N N . GLU A 1 94 ? -5.405 4.891 20.216 1.00 87.44 94 GLU A N 1
ATOM 683 C CA . GLU A 1 94 ? -6.575 4.028 20.010 1.00 87.44 94 GLU A CA 1
ATOM 684 C C . GLU A 1 94 ? -7.230 3.688 21.357 1.00 87.44 94 GLU A C 1
ATOM 686 O O . GLU A 1 94 ? -8.445 3.827 21.509 1.00 87.44 94 GLU A O 1
ATOM 691 N N . THR A 1 95 ? -6.428 3.326 22.363 1.00 90.50 95 THR A N 1
ATOM 692 C CA . THR A 1 95 ? -6.903 3.027 23.724 1.00 90.50 95 THR A CA 1
ATOM 693 C C . THR A 1 95 ? -7.638 4.228 24.323 1.00 90.50 95 THR A C 1
ATOM 695 O O . THR A 1 95 ? -8.788 4.097 24.745 1.00 90.50 95 THR A O 1
ATOM 698 N N . ALA A 1 96 ? -7.018 5.412 24.311 1.00 91.12 96 ALA A N 1
ATOM 699 C CA . ALA A 1 96 ? -7.603 6.626 24.880 1.00 91.12 96 ALA A CA 1
ATOM 700 C C . ALA A 1 96 ? -8.885 7.059 24.147 1.00 91.12 96 ALA A C 1
ATOM 702 O O . ALA A 1 96 ? -9.844 7.533 24.765 1.00 91.12 96 ALA A O 1
ATOM 703 N N . MET A 1 97 ? -8.929 6.882 22.823 1.00 89.00 97 MET A N 1
ATOM 704 C CA . MET A 1 97 ? -10.124 7.154 22.028 1.00 89.00 97 MET A CA 1
ATOM 705 C C . MET A 1 97 ? -11.276 6.211 22.399 1.00 89.00 97 MET A C 1
ATOM 707 O O . MET A 1 97 ? -12.416 6.662 22.527 1.00 89.00 97 MET A O 1
ATOM 711 N N . LEU A 1 98 ? -10.995 4.917 22.573 1.00 90.38 98 LEU A N 1
ATOM 712 C CA . LEU A 1 98 ? -12.001 3.913 22.923 1.00 90.38 98 LEU A CA 1
ATOM 713 C C . LEU A 1 98 ? -12.526 4.098 24.350 1.00 90.38 98 LEU A C 1
ATOM 715 O O . LEU A 1 98 ? -13.738 4.036 24.549 1.00 90.38 98 LEU A O 1
ATOM 719 N N . GLU A 1 99 ? -11.654 4.397 25.318 1.00 91.69 99 GLU A N 1
ATOM 720 C CA . GLU A 1 99 ? -12.056 4.764 26.684 1.00 91.69 99 GLU A CA 1
ATOM 721 C C . GLU A 1 99 ? -13.012 5.969 26.656 1.00 91.69 99 GLU A C 1
ATOM 723 O O . GLU A 1 99 ? -14.134 5.891 27.160 1.00 91.69 99 GLU A O 1
ATOM 728 N N . ARG A 1 100 ? -12.633 7.047 25.952 1.00 90.19 100 ARG A N 1
ATOM 729 C CA . ARG A 1 100 ? -13.476 8.246 25.814 1.00 90.19 100 ARG A CA 1
ATOM 730 C C . ARG A 1 100 ? -14.817 7.953 25.140 1.00 90.19 100 ARG A C 1
ATOM 732 O O . ARG A 1 100 ? -15.820 8.558 25.501 1.00 90.19 100 ARG A O 1
ATOM 739 N N . LEU A 1 101 ? -14.844 7.062 24.149 1.00 89.88 101 LEU A N 1
ATOM 740 C CA . LEU A 1 101 ? -16.073 6.682 23.453 1.00 89.88 101 LEU A CA 1
ATOM 741 C C . LEU A 1 101 ? -17.030 5.903 24.367 1.00 89.88 101 LEU A C 1
ATOM 743 O O . LEU A 1 101 ? -18.240 6.097 24.273 1.00 89.88 101 LEU A O 1
ATOM 747 N N . LEU A 1 102 ? -16.508 5.032 25.233 1.00 88.81 102 LEU A N 1
ATOM 748 C CA . LEU A 1 102 ? -17.315 4.264 26.187 1.00 88.81 102 LEU A CA 1
ATOM 749 C C . LEU A 1 102 ? -17.848 5.117 27.341 1.00 88.81 102 LEU A C 1
ATOM 751 O O . LEU A 1 102 ? -18.927 4.820 27.856 1.00 88.81 102 LEU A O 1
ATOM 755 N N . ASP A 1 103 ? -17.110 6.160 27.716 1.00 90.38 103 ASP A N 1
ATOM 756 C CA . ASP A 1 103 ? -17.478 7.097 28.780 1.00 90.38 103 ASP A CA 1
ATOM 757 C C . ASP A 1 103 ? -18.267 8.323 28.268 1.00 90.38 103 ASP A C 1
ATOM 759 O O . ASP A 1 103 ? -18.607 9.211 29.049 1.00 90.38 103 ASP A O 1
ATOM 763 N N . ALA A 1 104 ? -18.569 8.393 26.966 1.00 88.38 104 ALA A N 1
ATOM 764 C CA . ALA A 1 104 ? -19.308 9.505 26.371 1.00 88.38 104 ALA A CA 1
ATOM 765 C C . ALA A 1 104 ? -20.765 9.585 26.869 1.00 88.38 104 ALA A C 1
ATOM 767 O O . ALA A 1 104 ? -21.449 8.568 26.999 1.00 88.38 104 ALA A O 1
ATOM 768 N N . ASP A 1 105 ? -21.250 10.815 27.070 1.00 81.00 105 ASP A N 1
ATOM 769 C CA . ASP A 1 105 ? -22.639 11.135 27.419 1.00 81.00 105 ASP A CA 1
ATOM 770 C C . ASP A 1 105 ? -23.193 12.187 26.427 1.00 81.00 105 ASP A C 1
ATOM 772 O O . ASP A 1 105 ? -22.623 13.280 26.333 1.00 81.00 105 ASP A O 1
ATOM 776 N N . PRO A 1 106 ? -24.248 11.891 25.635 1.00 81.44 106 PRO A N 1
ATOM 777 C CA . PRO A 1 106 ? -25.043 10.663 25.643 1.00 81.44 106 PRO A CA 1
ATOM 778 C C . PRO A 1 106 ? -24.261 9.437 25.145 1.00 81.44 106 PRO A C 1
ATOM 780 O O . PRO A 1 106 ? -23.371 9.573 24.297 1.00 81.44 106 PRO A O 1
ATOM 783 N N . PRO A 1 107 ? -24.607 8.230 25.633 1.00 81.06 107 PRO A N 1
ATOM 784 C CA . PRO A 1 107 ? -23.918 7.010 25.246 1.00 81.06 107 PRO A CA 1
ATOM 785 C C . PRO A 1 107 ? -24.037 6.762 23.734 1.00 81.06 107 PRO A C 1
ATOM 787 O O . PRO A 1 107 ? -25.090 7.026 23.140 1.00 81.06 107 PRO A O 1
ATOM 790 N N . PRO A 1 108 ? -22.982 6.230 23.086 1.00 85.31 108 PRO A N 1
ATOM 791 C CA . PRO A 1 108 ? -23.048 5.877 21.675 1.00 85.31 108 PRO A CA 1
ATOM 792 C C . PRO A 1 108 ? -24.059 4.740 21.442 1.00 85.31 108 PRO A C 1
ATOM 794 O O . PRO A 1 108 ? -24.397 4.007 22.375 1.00 85.31 108 PRO A O 1
ATOM 797 N N . PRO A 1 109 ? -24.514 4.532 20.190 1.00 87.25 109 PRO A N 1
ATOM 798 C CA . PRO A 1 109 ? -25.396 3.417 19.856 1.00 87.25 109 PRO A CA 1
ATOM 799 C C . PRO A 1 109 ? -24.837 2.085 20.370 1.00 87.25 109 PRO A C 1
ATOM 801 O O . PRO A 1 109 ? -23.640 1.829 20.217 1.00 87.25 109 PRO A O 1
ATOM 804 N N . GLN A 1 110 ? -25.700 1.230 20.930 1.00 84.06 110 GLN A N 1
ATOM 805 C CA . GLN A 1 110 ? -25.325 -0.022 21.607 1.00 84.06 110 GLN A CA 1
ATOM 806 C C . GLN A 1 110 ? -24.271 -0.828 20.841 1.00 84.06 110 GLN A C 1
ATOM 808 O O . GLN A 1 110 ? -23.235 -1.172 21.397 1.00 84.06 110 GLN A O 1
ATOM 813 N N . HIS A 1 111 ? -24.499 -1.079 19.551 1.00 84.19 111 HIS A N 1
ATOM 814 C CA . HIS A 1 111 ? -23.580 -1.864 18.728 1.00 84.19 111 HIS A CA 1
ATOM 815 C C . HIS A 1 111 ? -22.172 -1.242 18.656 1.00 84.19 111 HIS A C 1
ATOM 817 O O . HIS A 1 111 ? -21.168 -1.939 18.783 1.00 84.19 111 HIS A O 1
ATOM 823 N N . ARG A 1 112 ? -22.082 0.092 18.548 1.00 86.44 112 ARG A N 1
ATOM 824 C CA . ARG A 1 112 ? -20.802 0.814 18.556 1.00 86.44 112 ARG A CA 1
ATOM 825 C C . ARG A 1 112 ? -20.123 0.736 19.924 1.00 86.44 112 ARG A C 1
ATOM 827 O O . ARG A 1 112 ? -18.911 0.562 19.972 1.00 86.44 112 ARG A O 1
ATOM 834 N N . ALA A 1 113 ? -20.886 0.843 21.012 1.00 87.62 113 ALA A N 1
ATOM 835 C CA . ALA A 1 113 ? -20.364 0.706 22.371 1.00 87.62 113 ALA A CA 1
ATOM 836 C C . ALA A 1 113 ? -19.801 -0.704 22.624 1.00 87.62 113 ALA A C 1
ATOM 838 O O . ALA A 1 113 ? -18.710 -0.850 23.169 1.00 87.62 113 ALA A O 1
ATOM 839 N N . VAL A 1 114 ? -20.519 -1.741 22.186 1.00 86.88 114 VAL A N 1
ATOM 840 C CA . VAL A 1 114 ? -20.116 -3.143 22.351 1.00 86.88 114 VAL A CA 1
ATOM 841 C C . VAL A 1 114 ? -18.839 -3.440 21.565 1.00 86.88 114 VAL A C 1
ATOM 843 O O . VAL A 1 114 ? -17.875 -3.921 22.154 1.00 86.88 114 VAL A O 1
ATOM 846 N N . LEU A 1 115 ? -18.776 -3.092 20.275 1.00 90.06 115 LEU A N 1
ATOM 847 C CA . LEU A 1 115 ? -17.573 -3.318 19.462 1.00 90.06 115 LEU A CA 1
ATOM 848 C C . LEU A 1 115 ? -16.355 -2.553 19.993 1.00 90.06 115 LEU A C 1
ATOM 850 O O . LEU A 1 115 ? -15.270 -3.125 20.097 1.00 90.06 115 LEU A O 1
ATOM 854 N N . ALA A 1 116 ? -16.537 -1.283 20.371 1.00 89.69 116 ALA A N 1
ATOM 855 C CA . ALA A 1 116 ? -15.469 -0.471 20.949 1.00 89.69 116 ALA A CA 1
ATOM 856 C C . ALA A 1 116 ? -14.938 -1.078 22.253 1.00 89.69 116 ALA A C 1
ATOM 858 O O . ALA A 1 116 ? -13.730 -1.145 22.469 1.00 89.69 116 ALA A O 1
ATOM 859 N N . GLY A 1 117 ? -15.839 -1.569 23.100 1.00 89.56 117 GLY A N 1
ATOM 860 C CA . GLY A 1 117 ? -15.482 -2.211 24.353 1.00 89.56 117 GLY A CA 1
ATOM 861 C C . GLY A 1 117 ? -14.776 -3.556 24.182 1.00 89.56 117 GLY A C 1
ATOM 862 O O . GLY A 1 117 ? -13.815 -3.830 24.899 1.00 89.56 117 GLY A O 1
ATOM 863 N N . ILE A 1 118 ? -15.180 -4.363 23.197 1.00 90.56 118 ILE A N 1
ATOM 864 C CA . ILE A 1 118 ? -14.482 -5.609 22.847 1.00 90.56 118 ILE A CA 1
ATOM 865 C C . ILE A 1 118 ? -13.069 -5.302 22.341 1.00 90.56 118 ILE A C 1
ATOM 867 O O . ILE A 1 118 ? -12.108 -5.916 22.804 1.00 90.56 118 ILE A O 1
ATOM 871 N N . ARG A 1 119 ? -12.925 -4.321 21.441 1.00 91.50 119 ARG A N 1
ATOM 872 C CA . ARG A 1 119 ? -11.618 -3.891 20.928 1.00 91.50 119 ARG A CA 1
ATOM 873 C C . ARG A 1 119 ? -10.708 -3.377 22.045 1.00 91.50 119 ARG A C 1
ATOM 875 O O . ARG A 1 119 ? -9.537 -3.739 22.090 1.00 91.50 119 ARG A O 1
ATOM 882 N N . LEU A 1 120 ? -11.245 -2.590 22.977 1.00 91.94 120 LEU A N 1
ATOM 883 C CA . LEU A 1 120 ? -10.485 -2.087 24.122 1.00 91.94 120 LEU A CA 1
ATOM 884 C C . LEU A 1 120 ? -10.003 -3.231 25.029 1.00 91.94 120 LEU A C 1
ATOM 886 O O . LEU A 1 120 ? -8.839 -3.258 25.426 1.00 91.94 120 LEU A O 1
ATOM 890 N N . ALA A 1 121 ? -10.867 -4.210 25.313 1.00 90.50 121 ALA A N 1
ATOM 891 C CA . ALA A 1 121 ? -10.486 -5.391 26.085 1.00 90.50 121 ALA A CA 1
ATOM 892 C C . ALA A 1 121 ? -9.414 -6.236 25.372 1.00 90.50 121 ALA A C 1
ATOM 894 O O . ALA A 1 121 ? -8.497 -6.750 26.015 1.00 90.50 121 ALA A O 1
ATOM 895 N N . GLU A 1 122 ? -9.491 -6.355 24.044 1.00 91.25 122 GLU A N 1
ATOM 896 C CA . GLU A 1 122 ? -8.459 -7.015 23.246 1.00 91.25 122 GLU A CA 1
ATOM 897 C C . GLU A 1 122 ? -7.111 -6.299 23.377 1.00 91.25 122 GLU A C 1
ATOM 899 O O . GLU A 1 122 ? -6.118 -6.954 23.691 1.00 91.25 122 GLU A O 1
ATOM 904 N N . ILE A 1 123 ? -7.080 -4.971 23.221 1.00 90.44 123 ILE A N 1
ATOM 905 C CA . ILE A 1 123 ? -5.855 -4.174 23.360 1.00 90.44 123 ILE A CA 1
ATOM 906 C C . ILE A 1 123 ? -5.236 -4.355 24.752 1.00 90.44 123 ILE A C 1
ATOM 908 O O . ILE A 1 123 ? -4.035 -4.627 24.844 1.00 90.44 123 ILE A O 1
ATOM 912 N N . TYR A 1 124 ? -6.034 -4.294 25.825 1.00 90.62 124 TYR A N 1
ATOM 913 C CA . TYR A 1 124 ? -5.519 -4.539 27.176 1.00 90.62 124 TYR A CA 1
ATOM 914 C C . TYR A 1 124 ? -4.900 -5.927 27.321 1.00 90.62 124 TYR A C 1
ATOM 916 O O . TYR A 1 124 ? -3.826 -6.057 27.901 1.00 90.62 124 TYR A O 1
ATOM 924 N N . ARG A 1 125 ? -5.516 -6.961 26.745 1.00 87.94 125 ARG A N 1
ATOM 925 C CA . ARG A 1 125 ? -5.010 -8.334 26.834 1.00 87.94 125 ARG A CA 1
ATOM 926 C C . ARG A 1 125 ? -3.749 -8.563 25.996 1.00 87.94 125 ARG A C 1
ATOM 928 O O . ARG A 1 125 ? -2.817 -9.212 26.468 1.00 87.94 125 ARG A O 1
ATOM 935 N N . THR A 1 126 ? -3.730 -8.104 24.745 1.00 88.69 126 THR A N 1
ATOM 936 C CA . THR A 1 126 ? -2.692 -8.491 23.774 1.00 88.69 126 THR A CA 1
ATOM 937 C C . THR A 1 126 ? -1.535 -7.510 23.695 1.00 88.69 126 THR A C 1
ATOM 939 O O . THR A 1 126 ? -0.418 -7.948 23.448 1.00 88.69 126 THR A O 1
ATOM 942 N N . HIS A 1 127 ? -1.787 -6.214 23.892 1.00 87.00 127 HIS A N 1
ATOM 943 C CA . HIS A 1 127 ? -0.761 -5.176 23.774 1.00 87.00 127 HIS A CA 1
ATOM 944 C C . HIS A 1 127 ? -0.266 -4.704 25.142 1.00 87.00 127 HIS A C 1
ATOM 946 O O . HIS A 1 127 ? 0.934 -4.536 25.325 1.00 87.00 127 HIS A O 1
ATOM 952 N N . GLN A 1 128 ? -1.169 -4.517 26.112 1.00 86.81 128 GLN A N 1
ATOM 953 C CA . GLN A 1 128 ? -0.793 -4.052 27.458 1.00 86.81 128 GLN A CA 1
ATOM 954 C C . GLN A 1 128 ? -0.582 -5.199 28.459 1.00 86.81 128 GLN A C 1
ATOM 956 O O . GLN A 1 128 ? -0.102 -4.969 29.565 1.00 86.81 128 GLN A O 1
ATOM 961 N N . HIS A 1 129 ? -0.920 -6.434 28.072 1.00 89.31 129 HIS A N 1
ATOM 962 C CA . HIS A 1 129 ? -0.834 -7.639 28.904 1.00 89.31 129 HIS A CA 1
ATOM 963 C C . HIS A 1 129 ? -1.537 -7.521 30.274 1.00 89.31 129 HIS A C 1
ATOM 965 O O . HIS A 1 129 ? -1.175 -8.207 31.230 1.00 89.31 129 HIS A O 1
ATOM 971 N N . ASP A 1 130 ? -2.585 -6.697 30.356 1.00 88.62 130 ASP A N 1
ATOM 972 C CA . ASP A 1 130 ? -3.413 -6.486 31.543 1.00 88.62 130 ASP A CA 1
ATOM 973 C C . ASP A 1 130 ? -4.754 -7.222 31.398 1.00 88.62 130 ASP A C 1
A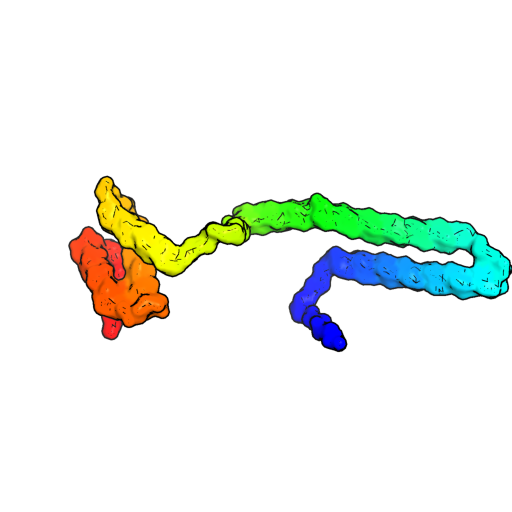TOM 975 O O . ASP A 1 130 ? -5.778 -6.683 30.963 1.00 88.62 130 ASP A O 1
ATOM 979 N N . ALA A 1 131 ? -4.741 -8.505 31.763 1.00 87.75 131 ALA A N 1
ATOM 980 C CA . ALA A 1 131 ? -5.933 -9.347 31.724 1.00 87.75 131 ALA A CA 1
ATOM 981 C C . ALA A 1 131 ? -7.016 -8.892 32.719 1.00 87.75 131 ALA A C 1
ATOM 983 O O . ALA A 1 131 ? -8.204 -9.056 32.447 1.00 87.75 131 ALA A O 1
ATOM 984 N N . ALA A 1 132 ? -6.629 -8.296 33.853 1.00 88.38 132 ALA A N 1
ATOM 985 C CA . ALA A 1 132 ? -7.581 -7.846 34.864 1.00 88.38 132 ALA A CA 1
ATOM 986 C C . ALA A 1 132 ? -8.405 -6.658 34.351 1.00 88.38 132 ALA A C 1
ATOM 988 O O . ALA A 1 132 ? -9.625 -6.623 34.528 1.00 88.38 132 ALA A O 1
ATOM 989 N N . LYS A 1 133 ? -7.757 -5.707 33.672 1.00 87.31 133 LYS A N 1
ATOM 990 C CA . LYS A 1 133 ? -8.424 -4.541 33.084 1.00 87.31 133 LYS A CA 1
ATOM 991 C C . LYS A 1 133 ? -9.308 -4.923 31.896 1.00 87.31 133 LYS A C 1
ATOM 993 O O . LYS A 1 133 ? -10.425 -4.417 31.788 1.00 87.31 133 LYS A O 1
ATOM 998 N N . ALA A 1 134 ? -8.871 -5.872 31.065 1.00 87.50 134 ALA A N 1
ATOM 999 C CA . ALA A 1 134 ? -9.707 -6.447 30.009 1.00 87.50 134 ALA A CA 1
ATOM 1000 C C . ALA A 1 134 ? -11.006 -7.057 30.574 1.00 87.50 134 ALA A C 1
ATOM 1002 O O . ALA A 1 134 ? -12.099 -6.733 30.104 1.00 87.50 134 ALA A O 1
ATOM 1003 N N . GLU A 1 135 ? -10.905 -7.864 31.635 1.00 88.00 135 GLU A N 1
ATOM 1004 C CA . GLU A 1 135 ? -12.062 -8.522 32.255 1.00 88.00 135 GLU A CA 1
ATOM 1005 C C . GLU A 1 135 ? -13.039 -7.520 32.886 1.00 88.00 135 GLU A C 1
ATOM 1007 O O . GLU A 1 135 ? -14.261 -7.674 32.791 1.00 88.00 135 GLU A O 1
ATOM 1012 N N . GLN A 1 136 ? -12.521 -6.444 33.486 1.00 90.25 136 GLN A N 1
ATOM 1013 C CA . GLN A 1 136 ? -13.347 -5.362 34.027 1.00 90.25 136 GLN A CA 1
ATOM 1014 C C . GLN A 1 136 ? -14.169 -4.663 32.937 1.00 90.25 136 GLN A C 1
ATOM 1016 O O . GLN A 1 136 ? -15.354 -4.386 33.152 1.00 90.25 136 GLN A O 1
ATOM 1021 N N . VAL A 1 137 ? -13.575 -4.401 31.766 1.00 89.56 137 VAL A N 1
ATOM 1022 C CA . VAL A 1 137 ? -14.285 -3.800 30.624 1.00 89.56 137 VAL A CA 1
ATOM 1023 C C . VAL A 1 137 ? -15.406 -4.718 30.142 1.00 89.56 137 VAL A C 1
ATOM 1025 O O . VAL A 1 137 ? -16.546 -4.268 30.016 1.00 89.56 137 VAL A O 1
ATOM 1028 N N . ILE A 1 138 ? -15.122 -6.009 29.942 1.00 88.25 138 ILE A N 1
ATOM 1029 C CA . ILE A 1 138 ? -16.129 -6.983 29.499 1.00 88.25 138 ILE A CA 1
ATOM 1030 C C . ILE A 1 138 ? -17.248 -7.137 30.531 1.00 88.25 138 ILE A C 1
ATOM 1032 O O . ILE A 1 138 ? -18.424 -7.105 30.169 1.00 88.25 138 ILE A O 1
ATOM 1036 N N . THR A 1 139 ? -16.916 -7.213 31.820 1.00 88.75 139 THR A N 1
ATOM 1037 C CA . THR A 1 139 ? -17.909 -7.302 32.902 1.00 88.75 139 THR A CA 1
ATOM 1038 C C . THR A 1 139 ? -18.841 -6.088 32.904 1.00 88.75 139 THR A C 1
ATOM 1040 O O . THR A 1 139 ? -20.062 -6.236 33.004 1.00 88.75 139 THR A O 1
ATOM 1043 N N . ARG A 1 140 ? -18.291 -4.879 32.729 1.00 86.38 140 ARG A N 1
ATOM 1044 C CA . ARG A 1 140 ? -19.079 -3.641 32.639 1.00 86.38 140 ARG A CA 1
ATOM 1045 C C . ARG A 1 140 ? -19.989 -3.631 31.407 1.00 86.38 140 ARG A C 1
ATOM 1047 O O . ARG A 1 140 ? -21.139 -3.209 31.516 1.00 86.38 140 ARG A O 1
ATOM 1054 N N . LEU A 1 141 ? -19.501 -4.104 30.258 1.00 86.94 141 LEU A N 1
ATOM 1055 C CA . LEU A 1 141 ? -20.293 -4.200 29.028 1.00 86.94 141 LEU A CA 1
ATOM 1056 C C . LEU A 1 141 ? -21.443 -5.194 29.165 1.00 86.94 141 LEU A C 1
ATOM 1058 O O . LEU A 1 141 ? -22.561 -4.850 28.804 1.00 86.94 141 LEU A O 1
ATOM 1062 N N . VAL A 1 142 ? -21.198 -6.379 29.729 1.00 85.75 142 VAL A N 1
ATOM 1063 C CA . VAL A 1 142 ? -22.236 -7.399 29.958 1.00 85.75 142 VAL A CA 1
ATOM 1064 C C . VAL A 1 142 ? -23.311 -6.880 30.909 1.00 85.75 142 VAL A C 1
ATOM 1066 O O . VAL A 1 142 ? -24.495 -7.085 30.662 1.00 85.75 142 VAL A O 1
ATOM 1069 N N . GLY A 1 143 ? -22.918 -6.171 31.971 1.00 84.25 143 GLY A N 1
ATOM 1070 C CA . GLY A 1 143 ? -23.879 -5.565 32.892 1.00 84.25 143 GLY A CA 1
ATOM 1071 C C . GLY A 1 143 ? -24.744 -4.481 32.240 1.00 84.25 143 GLY A C 1
ATOM 1072 O O . GLY A 1 143 ? -25.902 -4.317 32.614 1.00 84.25 143 GLY A O 1
ATOM 1073 N N . ARG A 1 144 ? -24.198 -3.743 31.265 1.00 83.25 144 ARG A N 1
ATOM 1074 C CA . ARG A 1 144 ? -24.889 -2.630 30.594 1.00 83.25 144 ARG A CA 1
ATOM 1075 C C . ARG A 1 144 ? -25.679 -3.054 29.351 1.00 83.25 144 ARG A C 1
ATOM 1077 O O . ARG A 1 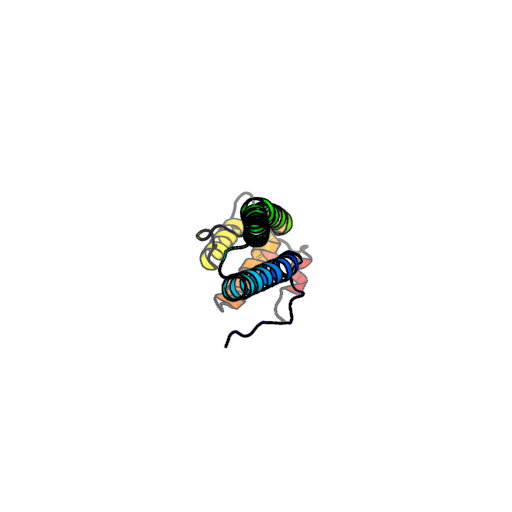144 ? -26.698 -2.439 29.058 1.00 83.25 144 ARG A O 1
ATOM 1084 N N . TYR A 1 145 ? -25.227 -4.088 28.646 1.00 84.00 145 TYR A N 1
ATOM 1085 C CA . TYR A 1 145 ? -25.809 -4.595 27.401 1.00 84.00 145 TYR A CA 1
ATOM 1086 C C . TYR A 1 145 ? -25.940 -6.129 27.446 1.00 84.00 145 TYR A C 1
ATOM 1088 O O . TYR A 1 145 ? -25.241 -6.828 26.709 1.00 84.00 145 TYR A O 1
ATOM 1096 N N . PRO A 1 146 ? -26.823 -6.675 28.302 1.00 77.00 146 PRO A N 1
ATOM 1097 C CA . PRO A 1 146 ? -26.938 -8.122 28.504 1.00 77.00 146 PRO A CA 1
ATOM 1098 C C . PRO A 1 146 ? -27.404 -8.880 27.251 1.00 77.00 146 PRO A C 1
ATOM 1100 O O . PRO A 1 146 ? -27.043 -10.041 27.077 1.00 77.00 146 PRO A O 1
ATOM 1103 N N . ASP A 1 147 ? -28.147 -8.218 26.361 1.00 76.69 147 ASP A N 1
ATOM 1104 C CA . ASP A 1 147 ? -28.727 -8.820 25.153 1.00 76.69 147 ASP A CA 1
ATOM 1105 C C . ASP A 1 147 ? -27.797 -8.767 23.925 1.00 76.69 147 ASP A C 1
ATOM 1107 O O . ASP A 1 147 ? -28.210 -9.126 22.823 1.00 76.69 147 ASP A O 1
ATOM 1111 N N . ALA A 1 148 ? -26.554 -8.293 24.074 1.00 76.50 148 ALA A N 1
ATOM 1112 C CA . ALA A 1 148 ? -25.604 -8.203 22.966 1.00 76.50 148 ALA A CA 1
ATOM 1113 C C . ALA A 1 148 ? -25.014 -9.592 22.632 1.00 76.50 148 ALA A C 1
ATOM 1115 O O . ALA A 1 148 ? -24.232 -10.129 23.429 1.00 76.50 148 ALA A O 1
ATOM 1116 N N . PRO A 1 149 ? -25.339 -10.190 21.467 1.00 75.44 149 PRO A N 1
ATOM 1117 C CA . PRO A 1 149 ? -24.883 -11.537 21.119 1.00 75.44 149 PRO A CA 1
ATOM 1118 C C . PRO A 1 149 ? -23.359 -11.624 20.973 1.00 75.44 149 PRO A C 1
ATOM 1120 O O . PRO A 1 149 ? -22.777 -12.688 21.184 1.00 75.44 149 PRO A O 1
ATOM 1123 N N . GLU A 1 150 ? -22.696 -10.513 20.646 1.00 72.25 150 GLU A N 1
ATOM 1124 C CA . GLU A 1 150 ? -21.249 -10.455 20.449 1.00 72.25 150 GLU A CA 1
ATOM 1125 C C . GLU A 1 150 ? -20.479 -10.742 21.749 1.00 72.25 150 GLU A C 1
ATOM 1127 O O . GLU A 1 150 ? -19.387 -11.306 21.709 1.00 72.25 1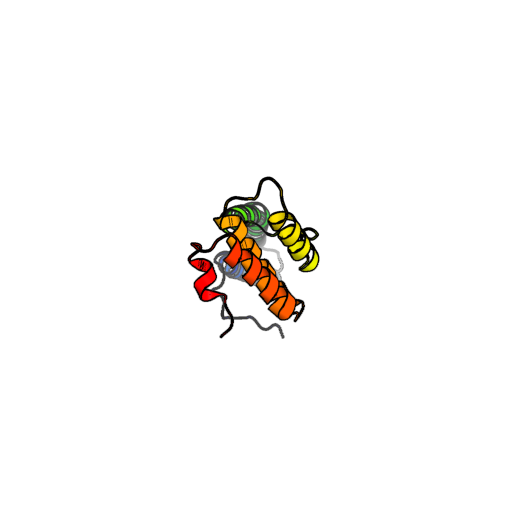50 GLU A O 1
ATOM 1132 N N . LEU A 1 151 ? -21.063 -10.437 22.915 1.00 72.81 151 LEU A N 1
ATOM 1133 C CA . LEU A 1 151 ? -20.425 -10.643 24.221 1.00 72.81 151 LEU A CA 1
ATOM 1134 C C . LEU A 1 151 ? -20.364 -12.119 24.647 1.00 72.81 151 LEU A C 1
ATOM 1136 O O . LEU A 1 151 ? -19.572 -12.468 25.525 1.00 72.81 151 LEU A O 1
ATOM 1140 N N . ALA A 1 152 ? -21.145 -13.004 24.017 1.00 69.88 152 ALA A N 1
ATOM 1141 C CA . ALA A 1 152 ? -21.137 -14.437 24.319 1.00 69.88 152 ALA A CA 1
ATOM 1142 C C . ALA A 1 152 ? -19.799 -15.118 23.968 1.00 69.88 152 ALA A C 1
ATOM 1144 O O . ALA A 1 152 ? -19.433 -16.111 24.595 1.00 69.88 152 ALA A O 1
ATOM 1145 N N . TYR A 1 153 ? -19.058 -14.572 22.999 1.00 69.81 153 TYR A N 1
ATOM 1146 C CA . TYR A 1 153 ? -17.814 -15.156 22.479 1.00 69.81 153 TYR A CA 1
ATOM 1147 C C . TYR A 1 153 ? -16.540 -14.553 23.083 1.00 69.81 153 TYR A C 1
ATOM 1149 O O . TYR A 1 153 ? -15.442 -15.018 22.788 1.00 69.81 153 TYR A O 1
ATOM 1157 N N . VAL A 1 154 ? -16.677 -13.512 23.909 1.00 64.06 154 VAL A N 1
ATOM 1158 C CA . VAL A 1 154 ? -15.547 -12.706 24.400 1.00 64.06 154 VAL A CA 1
ATOM 1159 C C . VAL A 1 154 ? -15.149 -13.070 25.833 1.00 64.06 154 VAL A C 1
ATOM 1161 O O . VAL A 1 154 ? -14.052 -12.729 26.268 1.00 64.06 154 VAL A O 1
ATOM 1164 N N . ARG A 1 155 ? -15.992 -13.813 26.564 1.00 61.88 155 ARG A N 1
ATOM 1165 C CA . ARG A 1 155 ? -15.621 -14.323 27.890 1.00 61.88 155 ARG A CA 1
ATOM 1166 C C . ARG A 1 155 ? -14.432 -15.287 27.782 1.00 61.88 155 ARG A C 1
ATOM 1168 O O . ARG A 1 155 ? -14.474 -16.192 26.942 1.00 61.88 155 ARG A O 1
ATOM 1175 N N . PRO A 1 156 ? -13.406 -15.155 28.635 1.00 53.41 156 PRO A N 1
ATOM 1176 C CA . PRO A 1 156 ? -12.417 -16.209 28.778 1.00 53.41 156 PRO A CA 1
ATOM 1177 C C . PRO A 1 156 ? -13.090 -17.476 29.332 1.00 53.41 156 PRO A C 1
ATOM 1179 O O . PRO A 1 156 ? -14.013 -17.400 30.146 1.00 53.41 156 PRO A O 1
ATOM 1182 N N . ARG A 1 157 ? -12.661 -18.641 28.836 1.00 46.44 157 ARG A N 1
ATOM 1183 C CA . ARG A 1 157 ? -12.936 -19.929 29.489 1.00 46.44 157 ARG A CA 1
ATOM 1184 C C . ARG A 1 157 ? -12.104 -20.063 30.753 1.00 46.44 157 ARG A C 1
ATOM 1186 O O . ARG A 1 157 ? -10.939 -19.609 30.715 1.00 46.44 157 ARG A O 1
#

Radius of gyration: 30.74 Å; chains: 1; bounding box: 61×31×79 Å

Secondary structure (DSSP, 8-state):
------SSPPPHHHHHHHHHHHHHHHHHHHHHHHHHHHSS--HHHHHHHHHHHHHHHHHHHHIIIIIHHHHHHHHHHHH--PPPTT----HHHHHHHHHHHHT-SSPPPHHHHHHHHHHHHHHHHHTS--HHHHHHHHHHHHHH-TT-GGGGGTS--

Foldseek 3Di:
DDPPDPPDDQPPLNVVLVVLVVVLVVLVVVQVVCCVVVVHGDVVSVVVNVVSVVVNVVSVCCCVVPVVVVCQVVCCVVVVHDDPVVPPCPLVNLLVVLVCQLVDPVHDDLVSVVVSLLVNLVCCCPPVVNNVVSVVSLVVNCVVCVPDPVSVPSDDD

pLDDT: mean 77.93, std 12.67, range [32.34, 91.94]

Sequence (157 aa):
MLLVDFADPPSLRAVIRGILGAATVLVGLALVIVSIDAGHVEWRLVALMLSLWGAWSFFGALLESVVEPLGRLLGNALTGGVMPDGSAITIDDETAMLERLLDADPPPPQHRAVLAGIRLAEIYRTHQHDAAKAEQVITRLVGRYPDAPELAYVRPR